Protein AF-A0A6P0BMC2-F1 (afdb_monomer)

Organism: Rhizobium leguminosarum (NCBI:txid384)

Solvent-accessible surface area (backbone atoms only — not comparable to full-atom values): 4257 Å² total; per-residue (Å²): 115,66,72,57,57,52,50,53,51,54,51,50,62,71,53,56,83,59,91,48,69,67,64,53,49,55,49,53,50,52,50,52,33,52,51,45,17,51,52,49,56,72,49,54,41,29,71,50,40,27,53,58,32,43,76,69,67,42,56,67,68,58,23,49,53,48,17,75,42,41,87,44,37,71,85,69,72

Mean predicted aligned error: 5.26 Å

InterPro domains:
  IPR013597 Group II intron, maturase-specific [PF08388] (2-49)

pLDDT: mean 88.43, std 6.62, range [61.0, 96.06]

Sequence (77 aa):
AERLGVFVRGWKAYFRLAQTPSVRQALDEWMRHRLRAIQLKQWKRGRTIFRELTARGANLNVARQVAGNSRRWWRNS

Secondary structure (DSSP, 8-state):
-HHHHHHHHHHHHHGGG---HHHHHHHHHHHHHHHHHHHHHHH-SHHHHHHHHHHTT--HHHHHHHHHTTT-TTTT-

Nearest PDB structures (foldseek):
  8t2r-assembly1_D  TM=8.611E-01  e=9.943E-03  Agathobacter rectalis
  7uin-assembly1_D  TM=8.699E-01  e=1.838E-02  Agathobacter rectalis

Radius of gyration: 15.4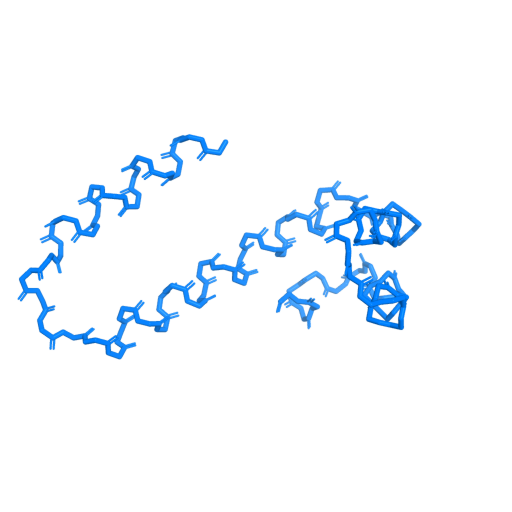6 Å; Cα contacts (8 Å, |Δi|>4): 44; chains: 1; bounding box: 30×20×40 Å

Structure (mmCIF, N/CA/C/O backbone):
data_AF-A0A6P0BMC2-F1
#
_entry.id   AF-A0A6P0BMC2-F1
#
loop_
_atom_site.group_PDB
_atom_site.id
_atom_site.type_symbol
_atom_site.label_atom_id
_atom_site.label_alt_id
_atom_site.label_comp_id
_atom_site.label_asym_id
_atom_site.label_entity_id
_atom_site.label_seq_id
_atom_site.pdbx_PDB_ins_code
_atom_site.Cartn_x
_atom_site.Cartn_y
_atom_site.Cartn_z
_atom_site.occupancy
_atom_site.B_iso_or_equiv
_atom_site.auth_seq_id
_atom_site.auth_comp_id
_atom_site.auth_asym_id
_atom_site.auth_atom_id
_atom_site.pdbx_PDB_model_num
ATOM 1 N N . ALA A 1 1 ? -10.890 5.583 -9.387 1.00 61.00 1 ALA A N 1
ATOM 2 C CA . ALA A 1 1 ? -9.726 4.689 -9.595 1.00 61.00 1 ALA A CA 1
ATOM 3 C C . ALA A 1 1 ? -9.302 4.601 -11.068 1.00 61.00 1 ALA A C 1
ATOM 5 O O . ALA A 1 1 ? -8.115 4.455 -11.334 1.00 61.00 1 ALA A O 1
ATOM 6 N N . GLU A 1 2 ? -10.228 4.742 -12.024 1.00 68.81 2 GLU A N 1
ATOM 7 C CA . GLU A 1 2 ? -9.971 4.544 -13.463 1.00 68.81 2 GLU A CA 1
ATOM 8 C C . GLU A 1 2 ? -8.859 5.420 -14.058 1.00 68.81 2 GLU A C 1
ATOM 10 O O . GLU A 1 2 ? -8.006 4.908 -14.780 1.00 68.81 2 GLU A O 1
ATOM 15 N N . ARG A 1 3 ? -8.790 6.710 -13.694 1.00 81.19 3 ARG A N 1
ATOM 16 C CA . ARG A 1 3 ? -7.747 7.631 -14.189 1.00 81.19 3 ARG A CA 1
ATOM 17 C C . ARG A 1 3 ? -6.319 7.149 -13.903 1.00 81.19 3 ARG A C 1
ATOM 19 O O . ARG A 1 3 ? -5.459 7.236 -14.774 1.00 81.19 3 ARG A O 1
ATOM 26 N N . LEU A 1 4 ? -6.071 6.595 -12.713 1.00 82.69 4 LEU A N 1
ATOM 27 C CA . LEU A 1 4 ? -4.750 6.070 -12.357 1.00 82.69 4 LEU A CA 1
ATOM 28 C C . LEU A 1 4 ? -4.424 4.802 -13.153 1.00 82.69 4 LEU A C 1
ATOM 30 O O . LEU A 1 4 ? -3.303 4.644 -13.623 1.00 82.69 4 LEU A O 1
ATOM 34 N N . GLY A 1 5 ? -5.409 3.921 -13.347 1.00 83.56 5 GLY A N 1
ATOM 35 C CA . GLY A 1 5 ? -5.234 2.703 -14.139 1.00 83.56 5 GLY A CA 1
ATOM 36 C C . GLY A 1 5 ? -4.912 2.988 -15.608 1.00 83.56 5 GLY A C 1
ATOM 37 O O . GLY A 1 5 ? -4.116 2.274 -16.212 1.00 83.56 5 GLY A O 1
ATOM 38 N N . VAL A 1 6 ? -5.491 4.038 -16.198 1.00 89.38 6 VAL A N 1
ATOM 39 C CA . VAL A 1 6 ? -5.146 4.486 -17.560 1.00 89.38 6 VAL A CA 1
ATOM 40 C C . VAL A 1 6 ? -3.716 5.025 -17.611 1.00 89.38 6 VAL A C 1
ATOM 42 O O . VAL A 1 6 ? -2.929 4.570 -18.438 1.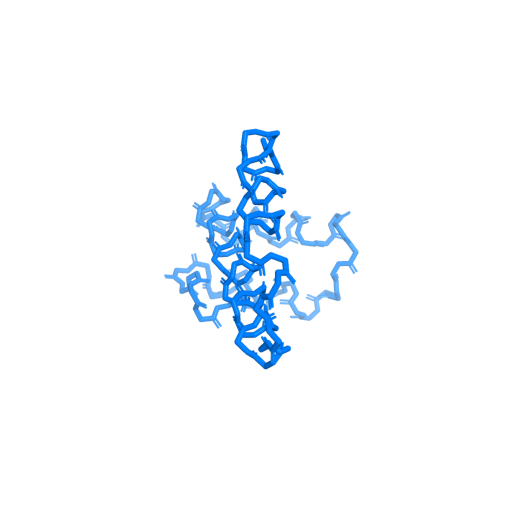00 89.38 6 VAL A O 1
ATOM 45 N N . PHE A 1 7 ? -3.350 5.915 -16.685 1.00 87.44 7 PHE A N 1
ATOM 46 C CA . PHE A 1 7 ? -2.006 6.492 -16.632 1.00 87.44 7 PHE A CA 1
ATOM 47 C C . PHE A 1 7 ? -0.916 5.428 -16.443 1.00 87.44 7 PHE A C 1
ATOM 49 O O . PHE A 1 7 ? 0.044 5.383 -17.207 1.00 87.44 7 PHE A O 1
ATOM 56 N N . VAL A 1 8 ? -1.085 4.524 -15.471 1.00 86.12 8 VAL A N 1
ATOM 57 C CA . VAL A 1 8 ? -0.103 3.464 -15.185 1.00 86.12 8 VAL A CA 1
ATOM 58 C C . VAL A 1 8 ? 0.051 2.515 -16.375 1.00 86.12 8 VAL A C 1
ATOM 60 O O . VAL A 1 8 ? 1.166 2.091 -16.666 1.00 86.12 8 VAL A O 1
ATOM 63 N N . ARG A 1 9 ? -1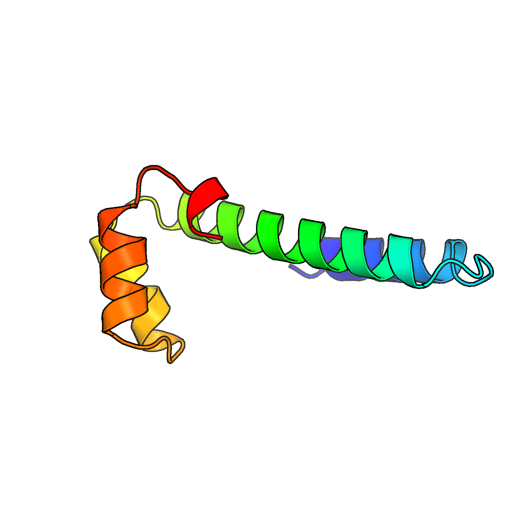.034 2.203 -17.099 1.00 86.75 9 ARG A N 1
ATOM 64 C CA . ARG A 1 9 ? -0.960 1.389 -18.325 1.00 86.75 9 ARG A CA 1
ATOM 65 C C . ARG A 1 9 ? -0.181 2.095 -19.435 1.00 86.75 9 ARG A C 1
ATOM 67 O O . ARG A 1 9 ? 0.701 1.471 -20.018 1.00 86.75 9 ARG A O 1
ATOM 74 N N . GLY A 1 10 ? -0.454 3.377 -19.683 1.00 88.44 10 GLY A N 1
ATOM 75 C CA . GLY A 1 10 ? 0.288 4.173 -20.669 1.00 88.44 10 GLY A CA 1
ATOM 76 C C . GLY A 1 10 ? 1.774 4.288 -20.321 1.00 88.44 10 GLY A C 1
ATOM 77 O O . GLY A 1 10 ? 2.634 4.035 -21.160 1.00 88.44 10 GLY A O 1
ATOM 78 N N . TRP A 1 11 ? 2.083 4.556 -19.052 1.00 87.19 11 TRP A N 1
ATOM 79 C CA . TRP A 1 11 ? 3.454 4.612 -18.549 1.00 87.19 11 TRP A CA 1
ATOM 80 C C . TRP A 1 11 ? 4.184 3.266 -18.703 1.00 87.19 11 TRP A C 1
ATOM 82 O O . TRP A 1 11 ? 5.298 3.223 -19.222 1.00 87.19 11 TRP A O 1
ATOM 92 N N . LYS A 1 12 ? 3.541 2.143 -18.343 1.00 84.19 12 LYS A N 1
ATOM 93 C CA . LYS A 1 12 ? 4.113 0.795 -18.531 1.00 84.19 12 LYS A CA 1
ATOM 94 C C . LYS A 1 12 ? 4.351 0.461 -20.006 1.00 84.19 12 LYS A C 1
ATOM 96 O O . LYS A 1 12 ? 5.338 -0.205 -20.307 1.00 84.19 12 LYS A O 1
ATOM 101 N N . ALA A 1 13 ? 3.477 0.909 -20.909 1.00 86.25 13 ALA A N 1
ATOM 102 C CA . ALA A 1 13 ? 3.644 0.719 -22.348 1.00 86.25 13 ALA A CA 1
ATOM 103 C C . ALA A 1 13 ? 4.836 1.520 -22.896 1.00 86.25 13 ALA A C 1
ATOM 105 O O . ALA A 1 13 ? 5.636 0.972 -23.650 1.00 86.25 13 ALA A O 1
ATOM 106 N N . TYR A 1 14 ? 4.999 2.771 -22.456 1.00 86.88 14 TYR A N 1
ATOM 107 C CA . TYR A 1 14 ? 6.131 3.619 -22.836 1.00 86.88 14 TYR A CA 1
ATOM 108 C C . TYR A 1 14 ? 7.472 3.031 -22.367 1.00 86.88 14 TYR A C 1
ATOM 110 O O . TYR A 1 14 ? 8.402 2.874 -23.152 1.00 86.88 14 TYR A O 1
ATOM 118 N N . PHE A 1 15 ? 7.555 2.599 -21.106 1.00 81.69 15 PHE A N 1
ATOM 119 C CA . PHE A 1 15 ? 8.765 1.996 -20.528 1.00 81.69 15 PHE A CA 1
ATOM 120 C C . PHE A 1 15 ? 8.861 0.474 -20.740 1.00 81.69 15 PHE A C 1
ATOM 122 O O . PHE A 1 15 ? 9.592 -0.215 -20.021 1.00 81.69 15 PHE A O 1
ATOM 129 N N . ARG A 1 16 ? 8.131 -0.089 -21.713 1.00 79.75 16 ARG A N 1
ATOM 130 C CA . ARG A 1 16 ? 8.090 -1.544 -21.937 1.00 79.75 16 ARG A CA 1
ATOM 131 C C . ARG A 1 16 ? 9.450 -2.111 -22.349 1.00 79.75 16 ARG A C 1
ATOM 133 O O . ARG A 1 16 ? 9.776 -3.213 -21.921 1.00 79.75 16 ARG A O 1
ATOM 140 N N . LEU A 1 17 ? 10.226 -1.350 -23.127 1.00 80.81 17 LEU A N 1
ATOM 141 C CA . LEU A 1 17 ? 11.544 -1.739 -23.656 1.00 80.81 17 LEU A CA 1
ATOM 142 C C . LEU A 1 17 ? 12.674 -1.671 -22.617 1.00 80.81 17 LEU A C 1
ATOM 144 O O . LEU A 1 17 ? 13.769 -2.170 -22.867 1.00 80.81 17 LEU A O 1
ATOM 148 N N . ALA A 1 18 ? 12.426 -1.080 -21.445 1.00 78.19 18 ALA A N 1
ATOM 149 C CA . ALA A 1 18 ? 13.402 -1.065 -20.367 1.00 78.19 18 ALA A CA 1
ATOM 150 C C . ALA A 1 18 ? 13.525 -2.474 -19.755 1.00 78.19 18 ALA A C 1
ATOM 152 O O . ALA A 1 18 ? 12.584 -2.979 -19.135 1.00 78.19 18 ALA A O 1
ATOM 153 N N . GLN A 1 19 ? 14.691 -3.104 -19.912 1.00 70.81 19 GLN A N 1
ATOM 154 C CA . GLN A 1 19 ? 15.023 -4.424 -19.358 1.00 70.81 19 GLN A CA 1
ATOM 155 C C . GLN A 1 19 ? 15.410 -4.338 -17.866 1.00 70.81 19 GLN A C 1
ATOM 157 O O . GLN A 1 19 ? 16.446 -4.840 -17.446 1.00 70.81 19 GLN A O 1
ATOM 162 N N . THR A 1 20 ? 14.593 -3.668 -17.047 1.00 80.50 20 THR A N 1
ATOM 163 C CA . THR A 1 20 ? 14.872 -3.416 -15.619 1.00 80.50 20 THR A CA 1
ATOM 164 C C . THR A 1 20 ? 13.767 -3.982 -14.713 1.00 80.50 20 THR A C 1
ATOM 166 O O . THR A 1 20 ? 12.947 -3.241 -14.160 1.00 80.50 20 THR A O 1
ATOM 169 N N . PRO A 1 21 ? 13.709 -5.318 -14.538 1.00 77.94 21 PRO A N 1
ATOM 170 C CA . PRO A 1 21 ? 12.656 -5.966 -13.755 1.00 77.94 21 PRO A CA 1
ATOM 171 C C . PRO A 1 21 ? 12.657 -5.549 -12.275 1.00 77.94 21 PRO A C 1
ATOM 173 O O . PRO A 1 21 ? 11.583 -5.359 -11.707 1.00 77.94 21 PRO A O 1
ATOM 176 N N . SER A 1 22 ? 13.827 -5.329 -11.669 1.00 81.81 22 SER A N 1
ATOM 177 C CA . SER A 1 22 ? 13.961 -4.909 -10.264 1.00 81.81 22 SER A CA 1
ATOM 178 C C . SER A 1 22 ? 13.362 -3.523 -9.999 1.00 81.81 22 SER A C 1
ATOM 180 O O . SER A 1 22 ? 12.572 -3.350 -9.073 1.00 81.81 22 SER A O 1
ATOM 182 N N . VAL A 1 23 ? 13.658 -2.544 -10.858 1.00 84.50 23 VAL A N 1
ATOM 183 C CA . VAL A 1 23 ? 13.114 -1.178 -10.760 1.00 84.50 23 VAL A CA 1
ATOM 184 C C . VAL A 1 23 ? 11.592 -1.185 -10.913 1.00 84.50 23 VAL A C 1
ATOM 186 O O . VAL A 1 23 ? 10.885 -0.477 -10.195 1.00 84.50 23 VAL A O 1
ATOM 189 N N . ARG A 1 24 ? 11.066 -2.018 -11.819 1.00 81.19 24 ARG A N 1
ATOM 190 C CA . ARG A 1 24 ? 9.620 -2.148 -12.035 1.00 81.19 24 ARG A CA 1
ATOM 191 C C . ARG A 1 24 ? 8.907 -2.740 -10.816 1.00 81.19 24 ARG A C 1
ATOM 193 O O . ARG A 1 24 ? 7.836 -2.252 -10.462 1.00 81.19 24 ARG A O 1
ATOM 200 N N . GLN A 1 25 ? 9.496 -3.748 -10.171 1.00 86.88 25 GLN A N 1
ATOM 201 C CA . GLN A 1 25 ? 8.949 -4.340 -8.946 1.00 86.88 25 GLN A CA 1
ATOM 202 C C . GLN A 1 25 ? 8.949 -3.337 -7.790 1.00 86.88 25 GLN A C 1
ATOM 204 O O . GLN A 1 25 ? 7.896 -3.108 -7.200 1.00 86.88 25 GLN A O 1
ATOM 209 N N . ALA A 1 26 ? 10.077 -2.661 -7.547 1.00 88.94 26 ALA A N 1
ATOM 210 C CA . ALA A 1 26 ? 10.186 -1.651 -6.494 1.00 88.94 26 ALA A CA 1
ATOM 211 C C . ALA A 1 26 ? 9.173 -0.506 -6.680 1.00 88.94 26 ALA A C 1
ATOM 213 O O . ALA A 1 26 ? 8.556 -0.037 -5.722 1.00 88.94 26 ALA A O 1
ATOM 214 N N . LEU A 1 27 ? 8.946 -0.077 -7.926 1.00 88.56 27 LEU A N 1
ATOM 215 C CA . LEU A 1 27 ? 7.939 0.937 -8.220 1.00 88.56 27 LEU A CA 1
ATOM 216 C C . LEU A 1 27 ? 6.512 0.423 -7.991 1.00 88.56 27 LEU A C 1
ATOM 218 O O . LEU A 1 27 ? 5.699 1.136 -7.403 1.00 88.56 27 LEU A O 1
ATOM 222 N N . ASP A 1 28 ? 6.187 -0.794 -8.437 1.00 88.31 28 ASP A N 1
ATOM 223 C CA . ASP A 1 28 ? 4.868 -1.395 -8.206 1.00 88.31 28 ASP A CA 1
ATOM 224 C C . ASP A 1 28 ? 4.592 -1.572 -6.698 1.00 88.31 28 ASP A C 1
ATOM 226 O O . ASP A 1 28 ? 3.481 -1.290 -6.238 1.00 88.31 28 ASP A O 1
ATOM 230 N N . GLU A 1 29 ? 5.594 -1.965 -5.911 1.00 92.12 29 GLU A N 1
ATOM 231 C CA . GLU A 1 29 ? 5.522 -2.028 -4.446 1.00 92.12 29 GLU A CA 1
ATOM 232 C C . GLU A 1 29 ? 5.265 -0.652 -3.830 1.00 92.12 29 GLU A C 1
ATOM 234 O O . GLU A 1 29 ? 4.297 -0.483 -3.080 1.00 92.12 29 GLU A O 1
ATOM 239 N N . TRP A 1 30 ? 6.062 0.351 -4.206 1.00 92.81 30 TRP A N 1
ATOM 240 C CA . TRP A 1 30 ? 5.896 1.722 -3.729 1.00 92.81 30 TRP A CA 1
ATOM 241 C C . TRP A 1 30 ? 4.511 2.286 -4.071 1.00 92.81 30 TRP A C 1
ATOM 243 O O . TRP A 1 30 ? 3.859 2.908 -3.227 1.00 92.81 30 TRP A O 1
ATOM 253 N N . MET A 1 31 ? 4.007 2.025 -5.282 1.00 91.31 31 MET A N 1
ATOM 254 C CA . MET A 1 31 ? 2.670 2.452 -5.701 1.00 91.31 31 MET A CA 1
ATOM 255 C C . MET A 1 31 ? 1.570 1.792 -4.861 1.00 91.31 31 MET A C 1
ATOM 257 O O . MET A 1 31 ? 0.667 2.487 -4.387 1.00 91.31 31 MET A O 1
ATOM 261 N N . ARG A 1 32 ? 1.637 0.472 -4.632 1.00 92.06 32 ARG A N 1
ATOM 262 C CA . ARG A 1 32 ? 0.660 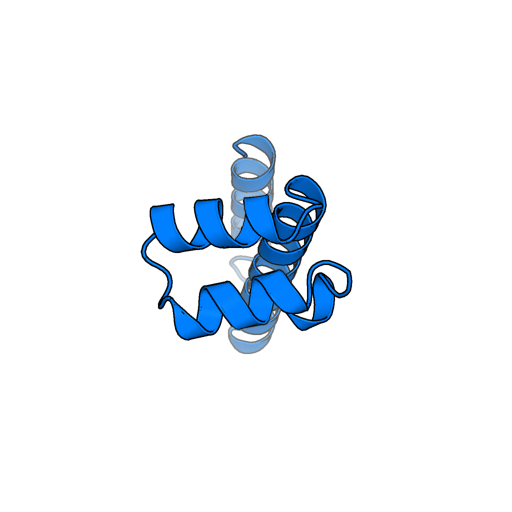-0.245 -3.788 1.00 92.06 32 ARG A CA 1
ATOM 263 C C . ARG A 1 32 ? 0.678 0.274 -2.354 1.00 92.06 32 ARG A C 1
ATOM 265 O O . ARG A 1 32 ? -0.386 0.533 -1.788 1.00 92.06 32 ARG A O 1
ATOM 272 N N . HIS A 1 33 ? 1.869 0.476 -1.798 1.00 93.38 33 HIS A N 1
ATOM 273 C CA . HIS A 1 33 ? 2.053 1.031 -0.463 1.00 93.38 33 HIS A CA 1
ATOM 274 C C . HIS A 1 33 ? 1.473 2.450 -0.363 1.00 93.38 33 HIS A C 1
ATOM 276 O O . HIS A 1 33 ? 0.738 2.766 0.571 1.00 93.38 33 HIS A O 1
ATOM 282 N N . ARG A 1 34 ? 1.688 3.308 -1.365 1.00 92.75 34 ARG A N 1
ATOM 283 C CA . ARG A 1 34 ? 1.106 4.656 -1.374 1.00 92.75 34 ARG A CA 1
ATOM 284 C C . ARG A 1 34 ? -0.421 4.639 -1.465 1.00 92.75 34 ARG A C 1
ATOM 286 O O . ARG A 1 34 ? -1.078 5.419 -0.775 1.00 92.75 34 ARG A O 1
ATOM 293 N N . LEU A 1 35 ? -0.995 3.751 -2.276 1.00 93.00 35 LEU A N 1
ATOM 294 C CA . LEU A 1 35 ? -2.449 3.616 -2.414 1.00 93.00 35 LEU A CA 1
ATOM 295 C C . LEU A 1 35 ? -3.119 3.163 -1.117 1.00 93.00 35 LEU A C 1
ATOM 297 O O . LEU A 1 35 ? -4.104 3.768 -0.693 1.00 93.00 35 LEU A O 1
ATOM 301 N N . ARG A 1 36 ? -2.562 2.150 -0.451 1.00 92.31 36 ARG A N 1
ATOM 302 C CA . ARG A 1 36 ? -3.040 1.693 0.8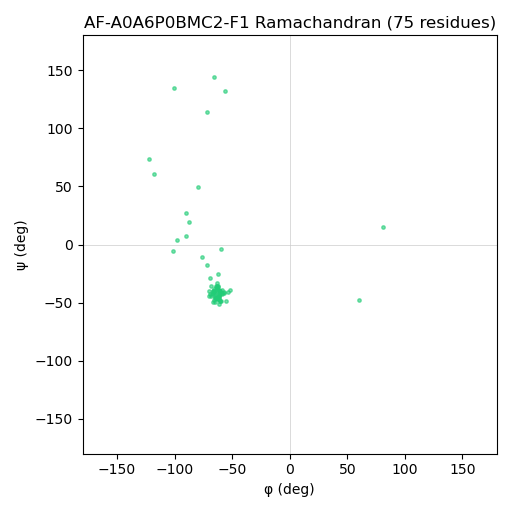60 1.00 92.31 36 ARG A CA 1
ATOM 303 C C . ARG A 1 36 ? -2.941 2.801 1.919 1.00 92.31 36 ARG A C 1
ATOM 305 O O . ARG A 1 36 ? -3.898 3.013 2.660 1.00 92.31 36 ARG A O 1
ATOM 312 N N . ALA A 1 37 ? -1.869 3.596 1.925 1.00 93.50 37 ALA A N 1
ATOM 313 C CA . ALA A 1 37 ? -1.714 4.707 2.864 1.00 93.50 37 ALA A CA 1
ATOM 314 C C . ALA A 1 37 ? -2.764 5.807 2.625 1.00 93.50 37 ALA A C 1
ATOM 316 O O . ALA A 1 37 ? -3.331 6.348 3.578 1.00 93.50 37 ALA A O 1
ATOM 317 N N . ILE A 1 38 ? -3.074 6.113 1.357 1.00 92.69 38 ILE A N 1
ATOM 318 C CA . ILE A 1 38 ? -4.164 7.030 0.990 1.00 92.69 38 ILE A CA 1
ATOM 319 C C . ILE A 1 38 ? -5.513 6.473 1.456 1.00 92.69 38 ILE A C 1
ATOM 321 O O . ILE A 1 38 ? -6.309 7.221 2.022 1.00 92.69 38 ILE A O 1
ATOM 325 N N . GLN A 1 39 ? -5.758 5.173 1.285 1.00 91.81 39 GLN A N 1
ATOM 326 C CA . GLN A 1 39 ? -6.988 4.523 1.736 1.00 91.81 39 GLN A CA 1
ATOM 327 C C . GLN A 1 39 ? -7.163 4.625 3.261 1.00 91.81 39 GLN A C 1
ATOM 329 O O . GLN A 1 39 ? -8.219 5.040 3.741 1.00 91.81 39 GLN A O 1
ATOM 334 N N . LEU A 1 40 ? -6.110 4.334 4.032 1.00 92.62 40 LEU A N 1
ATOM 335 C CA . LEU A 1 40 ? -6.112 4.489 5.491 1.00 92.62 40 LEU A CA 1
ATOM 336 C C . LEU A 1 40 ? -6.356 5.949 5.905 1.00 92.62 40 LEU A C 1
ATOM 338 O O . LEU A 1 40 ? -7.129 6.217 6.830 1.00 92.62 40 LEU A O 1
ATOM 342 N N . LYS A 1 41 ? -5.756 6.904 5.183 1.00 91.31 41 LYS A N 1
ATOM 343 C CA . LYS A 1 41 ? -5.983 8.340 5.388 1.00 91.31 41 LYS A CA 1
ATOM 344 C C . LYS A 1 41 ? -7.426 8.754 5.091 1.00 91.31 41 LYS A C 1
ATOM 346 O O . LYS A 1 41 ? -7.943 9.620 5.790 1.00 91.31 41 LYS A O 1
ATOM 351 N N . GLN A 1 42 ? -8.083 8.161 4.093 1.00 92.62 42 GLN A N 1
ATOM 352 C CA . GLN A 1 42 ? -9.495 8.427 3.794 1.00 92.62 42 GLN A CA 1
ATOM 353 C C . GLN A 1 42 ? -10.413 7.933 4.915 1.00 92.62 42 GLN A C 1
ATOM 355 O O . GLN A 1 42 ? -11.344 8.640 5.295 1.00 92.62 42 GLN A O 1
ATOM 360 N N . TRP A 1 43 ? -10.131 6.760 5.490 1.00 93.06 43 TRP A N 1
ATOM 361 C CA . TRP A 1 43 ? -10.936 6.216 6.586 1.00 93.06 43 TRP A CA 1
ATOM 362 C C . TRP A 1 43 ? -10.800 7.006 7.889 1.00 93.06 43 TRP A C 1
ATOM 364 O O . TRP A 1 43 ? -11.772 7.064 8.642 1.00 93.06 43 TRP A O 1
ATOM 374 N N . LYS A 1 44 ? -9.646 7.652 8.126 1.00 87.94 44 LYS A N 1
ATOM 375 C CA . LYS A 1 44 ? -9.308 8.563 9.246 1.00 87.94 44 LYS A CA 1
ATOM 376 C C . LYS A 1 44 ? -9.401 7.972 10.663 1.00 87.94 44 LYS A C 1
ATOM 378 O O . LYS A 1 44 ? -8.502 8.183 11.471 1.00 87.94 44 LYS A O 1
ATOM 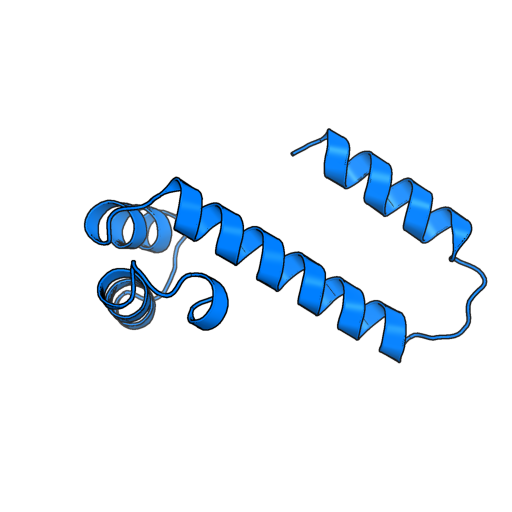383 N N . ARG A 1 45 ? -10.491 7.282 11.004 1.00 92.69 45 ARG A N 1
ATOM 384 C CA . ARG A 1 45 ? -10.817 6.763 12.339 1.00 92.69 45 ARG A CA 1
ATOM 385 C C . ARG A 1 45 ? -10.495 5.272 12.430 1.00 92.69 45 ARG A C 1
ATOM 387 O O . ARG A 1 45 ? -10.914 4.502 11.569 1.00 92.69 45 ARG A O 1
ATOM 394 N N . GLY A 1 46 ? -9.842 4.854 13.518 1.00 92.38 46 GLY A N 1
ATOM 395 C CA . GLY A 1 46 ? -9.503 3.447 13.782 1.00 92.38 46 GLY A CA 1
ATOM 396 C C . GLY A 1 46 ? -10.703 2.499 13.705 1.00 92.38 46 GLY A C 1
ATOM 397 O O . GLY A 1 46 ? -10.612 1.448 13.082 1.00 92.38 46 GLY A O 1
ATOM 398 N N . ARG A 1 47 ? -11.871 2.905 14.226 1.00 94.75 47 ARG A N 1
ATOM 399 C CA . ARG A 1 47 ? -13.111 2.111 14.129 1.00 94.75 47 ARG A CA 1
ATOM 400 C C . ARG A 1 47 ? -13.537 1.855 12.679 1.00 94.75 47 ARG A C 1
ATOM 402 O O . ARG A 1 47 ? -13.926 0.737 12.351 1.00 94.75 47 ARG A O 1
ATOM 409 N N . THR A 1 48 ? -13.441 2.869 11.816 1.00 94.94 48 THR A N 1
ATOM 410 C CA . THR A 1 48 ? -13.727 2.729 10.382 1.00 94.94 48 THR A CA 1
ATOM 411 C C . THR A 1 48 ? -12.705 1.803 9.738 1.00 94.94 48 THR A C 1
ATOM 413 O O . THR A 1 48 ? -13.094 0.855 9.076 1.00 94.94 48 THR A O 1
ATOM 416 N N . ILE A 1 49 ? -11.412 2.008 10.009 1.00 94.19 49 ILE A N 1
ATOM 417 C CA . ILE A 1 49 ? -10.325 1.163 9.495 1.00 94.19 49 ILE A CA 1
ATOM 418 C C . ILE A 1 49 ? -10.551 -0.313 9.860 1.00 94.19 49 ILE A C 1
ATOM 420 O O . ILE A 1 49 ? -10.499 -1.167 8.984 1.00 94.19 49 ILE A O 1
ATOM 424 N N . PHE A 1 50 ? -10.861 -0.619 11.121 1.00 95.25 50 PHE A N 1
ATOM 425 C CA . PHE A 1 50 ? -11.111 -1.989 11.576 1.00 95.25 50 PHE A CA 1
ATOM 426 C C . PHE A 1 50 ? -12.288 -2.642 10.843 1.00 95.25 50 PHE A C 1
ATOM 428 O O . PHE A 1 50 ? -12.163 -3.757 10.336 1.00 95.25 50 PHE A O 1
ATOM 435 N N . ARG A 1 51 ? -13.421 -1.931 10.753 1.00 96.06 51 ARG A N 1
ATOM 436 C CA . ARG A 1 51 ? -14.624 -2.408 10.059 1.00 96.06 51 ARG A CA 1
ATOM 437 C C . ARG A 1 51 ? -14.337 -2.679 8.584 1.00 96.06 51 ARG A C 1
ATOM 439 O O . ARG A 1 51 ? -14.669 -3.739 8.073 1.00 96.06 51 ARG A O 1
ATOM 446 N N . GLU A 1 52 ? -13.697 -1.723 7.924 1.00 95.50 52 GLU A N 1
ATOM 447 C CA . GLU A 1 52 ? -13.388 -1.760 6.498 1.00 95.50 52 GLU A CA 1
ATOM 448 C C . GLU A 1 52 ? -12.341 -2.829 6.143 1.00 95.50 52 GLU A C 1
ATOM 450 O O . GLU A 1 52 ? -12.445 -3.456 5.090 1.00 95.50 52 GLU A O 1
ATOM 455 N N . LEU A 1 53 ? -11.349 -3.066 7.006 1.00 94.50 53 LEU A N 1
ATOM 456 C CA . LEU A 1 53 ? -10.372 -4.145 6.835 1.00 94.50 53 LEU A CA 1
ATOM 457 C C . LEU A 1 53 ? -11.010 -5.520 7.0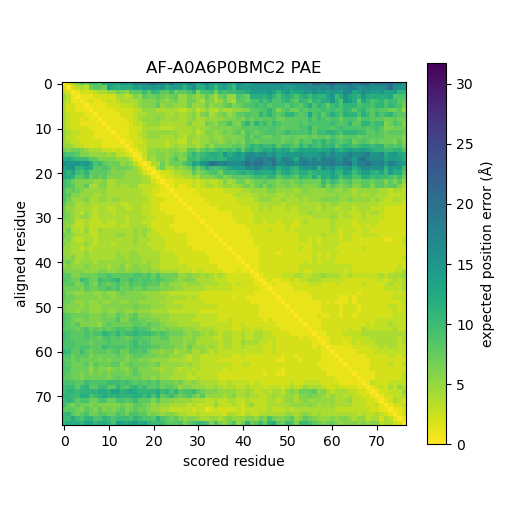50 1.00 94.50 53 LEU A C 1
ATOM 459 O O . LEU A 1 53 ? -10.796 -6.419 6.241 1.00 94.50 53 LEU A O 1
ATOM 463 N N . THR A 1 54 ? -11.835 -5.670 8.088 1.00 95.75 54 THR A N 1
ATOM 464 C CA . THR A 1 54 ? -12.532 -6.934 8.379 1.00 95.75 54 THR A CA 1
ATOM 465 C C . THR A 1 54 ? -13.520 -7.287 7.265 1.00 95.75 54 THR A C 1
ATOM 467 O O . THR A 1 54 ? -13.541 -8.422 6.802 1.00 95.75 54 THR A O 1
ATOM 470 N N . ALA A 1 55 ? -14.264 -6.302 6.747 1.00 95.25 55 ALA A N 1
ATOM 471 C CA . ALA A 1 55 ? -15.163 -6.486 5.605 1.00 95.25 55 ALA A CA 1
ATOM 472 C C . ALA A 1 55 ? -14.432 -6.907 4.315 1.00 95.25 55 ALA A C 1
ATOM 474 O O . ALA A 1 55 ? -15.022 -7.539 3.447 1.00 95.25 55 ALA A O 1
ATOM 475 N N . ARG A 1 56 ? -13.141 -6.573 4.190 1.00 93.38 56 ARG A N 1
ATOM 476 C CA . ARG A 1 56 ? -12.271 -6.985 3.076 1.00 93.38 56 ARG A CA 1
ATOM 477 C C . ARG A 1 56 ? -11.537 -8.309 3.336 1.00 93.38 56 ARG A C 1
ATOM 479 O O . ARG A 1 56 ? -10.666 -8.669 2.552 1.00 93.38 56 ARG A O 1
ATOM 486 N N . GLY A 1 57 ? -11.856 -9.015 4.425 1.00 94.62 57 GLY A N 1
ATOM 487 C CA . GLY A 1 57 ? -11.266 -10.314 4.762 1.00 94.62 57 GLY A CA 1
ATOM 488 C C . GLY A 1 57 ? -9.887 -10.244 5.424 1.00 94.62 57 GLY A C 1
ATOM 489 O O . GLY A 1 57 ? -9.184 -11.250 5.478 1.00 94.62 57 GLY A O 1
ATOM 490 N N . ALA A 1 58 ? -9.465 -9.078 5.927 1.00 92.38 58 ALA A N 1
ATOM 491 C CA . ALA A 1 58 ? -8.221 -8.993 6.685 1.00 92.38 58 ALA A CA 1
ATOM 492 C C . ALA A 1 58 ? -8.329 -9.784 7.998 1.00 92.38 58 ALA A C 1
ATOM 494 O O . ALA A 1 58 ? -9.365 -9.767 8.666 1.00 92.38 58 ALA A O 1
ATOM 495 N N . ASN A 1 59 ? -7.229 -10.420 8.410 1.00 95.69 59 ASN A N 1
ATOM 496 C CA . ASN A 1 59 ? -7.149 -11.082 9.709 1.00 95.69 59 ASN A CA 1
ATOM 497 C C . ASN A 1 59 ? -7.482 -10.083 10.835 1.00 95.69 59 ASN A C 1
ATOM 499 O O . ASN A 1 59 ? -6.930 -8.981 10.874 1.00 95.69 59 ASN A O 1
ATOM 503 N N . LEU A 1 60 ? -8.352 -10.486 11.764 1.00 93.94 60 LEU A N 1
ATOM 504 C CA . LEU A 1 60 ? -8.825 -9.663 12.882 1.00 93.94 60 LEU A CA 1
ATOM 505 C C . LEU A 1 60 ? -7.684 -9.029 13.693 1.00 93.94 60 LEU A C 1
ATOM 507 O O . LEU A 1 60 ? -7.786 -7.866 14.086 1.00 93.94 60 LEU A O 1
ATOM 511 N N . ASN A 1 61 ? -6.587 -9.757 13.916 1.00 94.44 61 ASN A N 1
ATOM 512 C CA . ASN A 1 61 ? -5.440 -9.251 14.674 1.00 94.44 61 ASN A CA 1
ATOM 513 C C . ASN A 1 61 ? -4.702 -8.149 13.907 1.00 94.44 61 ASN A C 1
ATOM 515 O O . ASN A 1 61 ? -4.400 -7.097 14.472 1.00 94.44 61 ASN A O 1
ATOM 519 N N . VAL A 1 62 ? -4.504 -8.340 12.600 1.00 92.00 62 VAL A N 1
ATOM 520 C CA . VAL A 1 62 ? -3.898 -7.334 11.715 1.00 92.00 62 VAL A CA 1
ATOM 521 C C . VAL A 1 62 ? -4.802 -6.107 11.611 1.00 92.00 62 VAL A C 1
ATOM 523 O O . VAL A 1 62 ? -4.339 -4.978 11.769 1.00 92.00 62 VAL A O 1
ATOM 526 N N . ALA A 1 63 ? -6.109 -6.309 11.426 1.00 93.69 63 ALA A N 1
ATOM 527 C CA . ALA A 1 63 ? -7.082 -5.224 11.370 1.00 93.69 63 ALA A CA 1
ATOM 528 C C . ALA A 1 63 ? -7.078 -4.397 12.664 1.00 93.69 63 ALA A C 1
ATOM 530 O O . ALA A 1 63 ? -7.102 -3.165 12.607 1.00 93.69 63 ALA A O 1
ATOM 531 N N . ARG A 1 64 ? -7.002 -5.053 13.831 1.00 94.38 64 ARG A N 1
ATOM 532 C CA . ARG A 1 64 ? -6.931 -4.390 15.141 1.00 94.38 64 ARG A CA 1
ATOM 533 C C . ARG A 1 64 ? -5.639 -3.590 15.302 1.00 94.38 64 ARG A C 1
ATOM 535 O O . ARG A 1 64 ? -5.697 -2.439 15.730 1.00 94.38 64 ARG A O 1
ATOM 542 N N . GLN A 1 65 ? -4.496 -4.154 14.915 1.00 93.38 65 GLN A N 1
ATOM 543 C CA . GLN A 1 65 ? -3.203 -3.470 14.978 1.00 93.38 65 GLN A CA 1
ATOM 544 C C . GLN A 1 65 ? -3.174 -2.223 14.079 1.00 93.38 65 GLN A C 1
ATOM 546 O O . GLN A 1 65 ? -2.789 -1.138 14.520 1.00 93.38 65 GLN A O 1
ATOM 551 N N . VAL A 1 66 ? -3.640 -2.346 12.834 1.00 92.25 66 VAL A N 1
ATOM 552 C CA . VAL A 1 66 ? -3.689 -1.227 11.878 1.00 92.25 66 VAL A CA 1
ATOM 553 C C . VAL A 1 66 ? -4.676 -0.147 12.336 1.00 92.25 66 VAL A C 1
ATOM 555 O O . VAL A 1 66 ? -4.387 1.047 12.225 1.00 92.25 66 VAL A O 1
ATOM 558 N N . ALA A 1 67 ? -5.812 -0.544 12.915 1.00 91.38 67 ALA A N 1
ATOM 559 C CA . ALA A 1 67 ? -6.786 0.373 13.498 1.00 91.38 67 ALA A CA 1
ATOM 560 C C . ALA A 1 67 ? -6.257 1.115 14.736 1.00 91.38 67 ALA A C 1
ATOM 562 O O . ALA A 1 67 ? -6.512 2.312 14.869 1.00 91.38 67 ALA A O 1
ATOM 563 N N . GLY A 1 68 ? -5.501 0.446 15.613 1.00 92.00 68 GLY A N 1
ATOM 564 C CA . GLY A 1 68 ? -4.848 1.079 16.766 1.00 92.00 68 GLY A CA 1
ATOM 565 C C . GLY A 1 68 ? -3.814 2.127 16.347 1.00 92.00 68 GLY A C 1
ATOM 566 O O . GLY A 1 68 ? -3.690 3.181 16.966 1.00 92.00 68 GLY A O 1
ATOM 567 N N . ASN A 1 69 ? -3.152 1.904 15.210 1.00 90.25 69 ASN A N 1
ATOM 568 C CA .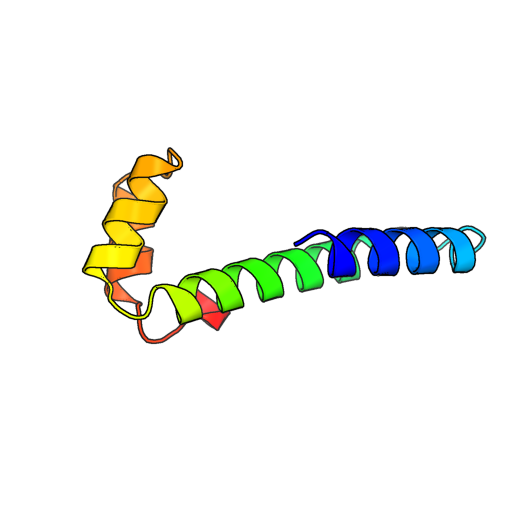 ASN A 1 69 ? -2.184 2.828 14.630 1.00 90.25 69 ASN A CA 1
ATOM 569 C C . ASN A 1 69 ? -2.809 3.839 13.650 1.00 90.25 69 ASN A C 1
ATOM 571 O O . ASN A 1 69 ? -2.109 4.342 12.769 1.00 90.25 69 ASN A O 1
ATOM 575 N N . SER A 1 70 ? -4.094 4.194 13.780 1.00 84.62 70 SER A N 1
ATOM 576 C CA . SER A 1 70 ? -4.837 5.003 12.792 1.00 84.62 70 SER A CA 1
ATOM 577 C C . SER A 1 70 ? -4.289 6.406 12.499 1.00 84.62 70 SER A C 1
ATOM 579 O O . SER A 1 70 ? -4.846 7.100 11.655 1.00 84.62 70 SER A O 1
ATOM 581 N N . ARG A 1 71 ? -3.235 6.859 13.189 1.00 83.88 71 ARG A N 1
ATOM 582 C CA . ARG A 1 71 ? -2.531 8.130 12.937 1.00 83.88 71 ARG A CA 1
ATOM 583 C C . ARG A 1 71 ? -1.215 7.964 12.156 1.00 83.88 71 ARG A C 1
ATOM 585 O O . ARG A 1 71 ? -0.596 8.959 11.803 1.00 83.88 71 ARG A O 1
ATOM 592 N N . ARG A 1 72 ? -0.774 6.730 11.879 1.00 87.94 72 ARG A N 1
ATOM 593 C CA . ARG A 1 72 ? 0.515 6.403 11.233 1.00 87.94 72 ARG A CA 1
ATOM 594 C C . ARG A 1 72 ? 0.315 5.689 9.890 1.00 87.94 72 ARG A C 1
ATOM 596 O O . ARG A 1 72 ? 0.763 4.566 9.701 1.00 87.94 72 ARG A O 1
ATOM 603 N N . TRP A 1 73 ? -0.356 6.345 8.943 1.00 87.62 73 TRP A N 1
ATOM 604 C CA . TRP A 1 73 ? -0.839 5.710 7.704 1.00 87.62 73 TRP A CA 1
ATOM 605 C C . TRP A 1 73 ? 0.258 5.128 6.816 1.00 87.62 73 TRP A C 1
ATOM 607 O O . TRP A 1 73 ? 0.076 4.040 6.2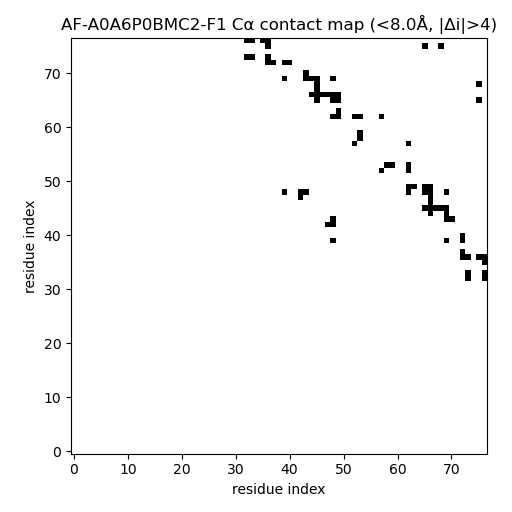93 1.00 87.62 73 TRP A O 1
ATOM 617 N N . TRP A 1 74 ? 1.392 5.820 6.671 1.00 87.50 74 TRP A N 1
ATOM 618 C CA . TRP A 1 74 ? 2.515 5.321 5.869 1.00 87.50 74 TRP A CA 1
ATOM 619 C C . TRP A 1 74 ? 3.148 4.074 6.497 1.00 87.50 74 TRP A C 1
ATOM 621 O O . TRP A 1 74 ? 3.401 3.099 5.813 1.00 87.50 74 TRP A O 1
ATOM 631 N N . ARG A 1 75 ? 3.324 4.045 7.825 1.00 86.25 75 ARG A N 1
ATOM 632 C CA . ARG A 1 75 ? 3.946 2.896 8.510 1.00 86.25 75 ARG A CA 1
ATOM 633 C C . ARG A 1 75 ? 3.063 1.642 8.560 1.00 86.25 75 ARG A C 1
ATOM 635 O O . ARG A 1 75 ? 3.581 0.572 8.839 1.00 86.25 75 ARG A O 1
ATOM 642 N N . ASN A 1 76 ? 1.757 1.773 8.331 1.00 82.25 76 ASN A N 1
ATOM 643 C CA . ASN A 1 76 ? 0.797 0.664 8.417 1.00 82.25 76 ASN A CA 1
ATOM 644 C C . ASN A 1 76 ? 0.454 0.023 7.060 1.00 82.25 76 ASN A C 1
ATOM 646 O O . ASN A 1 76 ? -0.471 -0.787 6.994 1.00 82.25 76 ASN A O 1
ATOM 650 N N . SER A 1 77 ? 1.094 0.469 5.982 1.00 78.69 77 SER A N 1
ATOM 651 C CA . SER A 1 77 ? 0.658 0.257 4.600 1.00 78.69 77 SER A CA 1
ATOM 652 C C . SER A 1 77 ? 1.449 -0.830 3.871 1.00 78.69 77 SER A C 1
ATOM 654 O O . SER A 1 77 ? 2.657 -0.950 4.156 1.00 78.69 77 SER A O 1
#

Foldseek 3Di:
DVVVVVVVVVVCVVCVPPPCPPVVVVVVVVVVLVVQLVVLVVLLALVSQLVVCVVVVHDNVLSNVLSVPSVPSSVSD